Protein AF-A0A3D4FG35-F1 (afdb_monomer_lite)

Sequence (113 aa):
LYNKKESEKIILYVLKEEVLIENIEDFLKTQFQFYNLEDELKEEVLNPVRECEDFEELVSLAKKRNYDNLGHGSVLEHIYVDSKYDIRVCYECITFFKEGKMVLENNTNFLVY

Secondary structure (DSSP, 8-state):
-EEEEE-SS-EEEEE-HHHHHHHHHHHHHHHHTTS---HHHHHHHHHHHHT--SHHHHHHHHH-TT-TTEEEEEEEEEEEEGGGEEEEEEEEEEEE-GGGHHHHTT---TT--

pLDDT: mean 76.86, std 16.86, range [28.53, 92.88]

Radius of gyration: 16.91 Å; chains: 1; bounding box: 41×28×46 Å

Structure (mmCIF, N/CA/C/O backbone):
data_AF-A0A3D4FG35-F1
#
_entry.id   AF-A0A3D4FG35-F1
#
loop_
_atom_site.group_PDB
_atom_site.id
_atom_site.type_symbol
_atom_site.label_atom_id
_atom_site.label_alt_id
_atom_site.label_comp_id
_atom_site.label_asym_id
_atom_site.label_entity_id
_atom_site.label_seq_id
_atom_site.pdbx_PDB_ins_code
_atom_site.Cartn_x
_atom_site.Cartn_y
_atom_site.Cartn_z
_atom_site.occupancy
_atom_site.B_iso_or_equiv
_atom_site.auth_seq_id
_atom_site.auth_comp_id
_atom_site.auth_asym_id
_atom_site.auth_atom_id
_atom_site.pdbx_PDB_model_num
ATOM 1 N N . LEU A 1 1 ? 6.826 -6.463 11.533 1.00 80.75 1 LEU A N 1
ATOM 2 C CA . LEU A 1 1 ? 5.955 -6.134 10.386 1.00 80.75 1 LEU A CA 1
ATOM 3 C C . LEU A 1 1 ? 5.204 -4.816 10.592 1.00 80.75 1 LEU A C 1
ATOM 5 O O . LEU A 1 1 ? 5.371 -3.935 9.767 1.00 80.75 1 LEU A O 1
ATOM 9 N N . TYR A 1 2 ? 4.468 -4.629 11.696 1.00 88.06 2 TYR A N 1
ATOM 10 C CA . TYR A 1 2 ? 3.678 -3.408 11.940 1.00 88.06 2 TYR A CA 1
ATOM 11 C C . TYR A 1 2 ? 4.151 -2.602 13.159 1.00 88.06 2 TYR A C 1
ATOM 13 O O . TYR A 1 2 ? 4.622 -3.179 14.140 1.00 88.06 2 TYR A O 1
ATOM 21 N N . ASN A 1 3 ? 3.956 -1.285 13.108 1.00 90.38 3 ASN A N 1
ATOM 22 C CA . ASN A 1 3 ? 3.959 -0.373 14.245 1.00 90.38 3 ASN A CA 1
ATOM 23 C C . ASN A 1 3 ? 2.550 -0.331 14.851 1.00 90.38 3 ASN A C 1
ATOM 25 O O . ASN A 1 3 ? 1.582 -0.004 14.162 1.00 90.38 3 ASN A O 1
ATOM 29 N N . LYS A 1 4 ? 2.432 -0.656 16.143 1.00 92.88 4 LYS A N 1
ATOM 30 C CA . LYS A 1 4 ? 1.172 -0.565 16.891 1.00 92.88 4 LYS A CA 1
ATOM 31 C C . LYS A 1 4 ? 1.116 0.764 17.644 1.00 92.88 4 LYS A C 1
ATOM 33 O O . LYS A 1 4 ? 2.040 1.086 18.386 1.00 92.88 4 LYS A O 1
ATOM 38 N N . LYS A 1 5 ? 0.020 1.505 17.491 1.00 89.38 5 LYS A N 1
ATOM 39 C CA . LYS A 1 5 ? -0.326 2.670 18.318 1.00 89.38 5 LYS A CA 1
ATOM 40 C C . LYS A 1 5 ? -1.692 2.420 18.944 1.00 89.38 5 LYS A C 1
ATOM 42 O O . LYS A 1 5 ? -2.619 2.020 18.252 1.00 89.38 5 LYS A O 1
ATOM 47 N N . GLU A 1 6 ? -1.820 2.620 20.248 1.00 92.25 6 GLU A N 1
ATOM 48 C CA . GLU A 1 6 ? -3.044 2.303 20.987 1.00 92.25 6 GLU A CA 1
ATOM 49 C C . GLU A 1 6 ? -3.433 3.458 21.907 1.00 92.25 6 GLU A C 1
ATOM 51 O O . GLU A 1 6 ? -2.582 4.117 22.501 1.00 92.25 6 GLU A O 1
ATOM 56 N N . SER A 1 7 ? -4.735 3.699 21.995 1.00 90.38 7 SER A N 1
ATOM 57 C CA . SER A 1 7 ? -5.382 4.649 22.895 1.00 90.38 7 SER A CA 1
ATOM 58 C C . SER A 1 7 ? -6.653 4.012 23.460 1.00 90.38 7 SER A C 1
ATOM 60 O O . SER A 1 7 ? -7.069 2.952 23.000 1.00 90.38 7 SER A O 1
ATOM 62 N N . GLU A 1 8 ? -7.333 4.686 24.389 1.00 87.50 8 GLU A N 1
ATOM 63 C CA . GLU A 1 8 ? -8.586 4.188 24.984 1.00 87.50 8 GLU A CA 1
ATOM 64 C C . GLU A 1 8 ? -9.700 3.895 23.963 1.00 87.50 8 GLU A C 1
ATOM 66 O O . GLU A 1 8 ? -10.640 3.167 24.271 1.00 87.50 8 GLU A O 1
ATOM 71 N N . LYS A 1 9 ? -9.627 4.480 22.759 1.00 85.94 9 LYS A N 1
ATOM 72 C CA . LYS A 1 9 ? -10.687 4.401 21.738 1.00 85.94 9 LYS A CA 1
ATOM 73 C C . LYS A 1 9 ? -10.234 3.820 20.405 1.00 85.94 9 LYS A C 1
ATOM 75 O O . LYS A 1 9 ? -11.076 3.508 19.571 1.00 85.94 9 LYS A O 1
ATOM 80 N N . ILE A 1 10 ? -8.927 3.754 20.165 1.00 86.81 10 ILE A N 1
ATOM 81 C CA . ILE A 1 10 ? -8.369 3.448 18.846 1.00 86.81 10 ILE A CA 1
ATOM 82 C C . ILE A 1 10 ? -7.169 2.535 19.017 1.00 86.81 10 ILE A C 1
ATOM 84 O O . ILE A 1 10 ? -6.239 2.868 19.753 1.00 86.81 10 ILE A O 1
ATOM 88 N N . ILE A 1 11 ? -7.174 1.439 18.266 1.00 90.81 11 ILE A N 1
ATOM 89 C CA . ILE A 1 11 ? -6.003 0.605 18.029 1.00 90.81 11 ILE A CA 1
ATOM 90 C C . ILE A 1 11 ? -5.636 0.772 16.557 1.00 90.81 11 ILE A C 1
ATOM 92 O O . ILE A 1 11 ? -6.452 0.520 15.675 1.00 90.81 11 ILE A O 1
ATOM 96 N N . LEU A 1 12 ? -4.413 1.217 16.302 1.00 89.62 12 LEU A N 1
ATOM 97 C CA . LEU A 1 12 ? -3.874 1.461 14.976 1.00 89.62 12 LEU A CA 1
ATOM 98 C C . LEU A 1 12 ? -2.692 0.526 14.727 1.00 89.62 12 LEU A C 1
ATOM 100 O O . LEU A 1 12 ? -1.755 0.460 15.526 1.00 89.62 12 LEU A O 1
ATOM 104 N N . TYR A 1 13 ? -2.726 -0.146 13.583 1.00 88.94 13 TYR A N 1
ATOM 105 C CA . TYR A 1 13 ? -1.623 -0.939 13.060 1.00 88.94 13 TYR A CA 1
ATOM 106 C C . TYR A 1 13 ? -1.179 -0.326 11.735 1.00 88.94 13 TYR A C 1
ATOM 108 O O . TYR A 1 13 ? -1.965 -0.258 10.797 1.00 88.94 13 TYR A O 1
ATOM 116 N N . VAL A 1 14 ? 0.071 0.126 11.663 1.00 86.75 14 VAL A N 1
ATOM 117 C CA . VAL A 1 14 ? 0.662 0.702 10.445 1.00 86.75 14 VAL A CA 1
ATOM 118 C C . VAL A 1 14 ? 1.790 -0.204 9.994 1.00 86.75 14 VAL A C 1
ATOM 120 O O . VAL A 1 14 ? 2.595 -0.624 10.826 1.00 86.75 14 VAL A O 1
ATOM 123 N N . LEU A 1 15 ? 1.855 -0.550 8.709 1.00 86.31 15 LEU A N 1
ATOM 124 C CA . LEU A 1 15 ? 3.008 -1.285 8.191 1.00 86.31 15 LEU A CA 1
ATOM 125 C C . LEU A 1 15 ? 4.265 -0.443 8.429 1.00 86.31 15 LEU A C 1
ATOM 127 O O . LEU A 1 15 ? 4.239 0.771 8.258 1.00 86.31 15 LEU A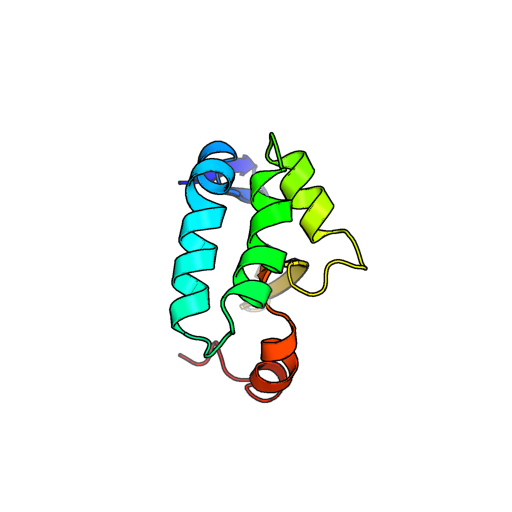 O 1
ATOM 131 N N . LYS A 1 16 ? 5.344 -1.073 8.891 1.00 89.69 16 LYS A N 1
ATOM 132 C CA . LYS A 1 16 ? 6.622 -0.378 9.057 1.00 89.69 16 LYS A CA 1
ATOM 133 C C . LYS A 1 16 ? 7.084 0.176 7.710 1.00 89.69 16 LYS A C 1
ATOM 135 O O . LYS A 1 16 ? 7.039 -0.547 6.718 1.00 89.69 16 LYS A O 1
ATOM 140 N N . GLU A 1 17 ? 7.524 1.426 7.699 1.00 89.75 17 GLU A N 1
ATOM 141 C CA . GLU A 1 17 ? 7.967 2.122 6.486 1.00 89.75 17 GLU A CA 1
ATOM 142 C C . GLU A 1 17 ? 9.108 1.357 5.811 1.00 89.75 17 GLU A C 1
ATOM 144 O O . GLU A 1 17 ? 9.036 1.090 4.612 1.00 89.75 17 GLU A O 1
ATOM 149 N N . GLU A 1 18 ? 10.078 0.881 6.605 1.00 88.38 18 GLU A N 1
ATOM 150 C CA . GLU A 1 18 ? 11.198 0.079 6.108 1.00 88.38 18 GLU A CA 1
ATOM 151 C C . GLU A 1 18 ? 10.730 -1.209 5.418 1.00 88.38 18 GLU A C 1
ATOM 153 O O . GLU A 1 18 ? 11.245 -1.586 4.372 1.00 88.38 18 GLU A O 1
ATOM 158 N N . VAL A 1 19 ? 9.677 -1.846 5.941 1.00 87.44 19 VAL A N 1
ATOM 159 C CA . VAL A 1 19 ? 9.135 -3.073 5.350 1.00 87.44 19 VAL A CA 1
ATOM 160 C C . VAL A 1 19 ? 8.525 -2.777 3.989 1.00 87.44 19 VAL A C 1
ATOM 162 O O . VAL A 1 19 ? 8.709 -3.567 3.067 1.00 87.44 19 VAL A O 1
ATOM 165 N N . LEU A 1 20 ? 7.777 -1.680 3.856 1.00 84.88 20 LEU A N 1
ATOM 166 C CA . LEU A 1 20 ? 7.154 -1.354 2.581 1.00 84.88 20 LEU A CA 1
ATOM 167 C C . LEU A 1 20 ? 8.224 -1.060 1.528 1.00 84.88 20 LEU A C 1
ATOM 169 O O . LEU A 1 20 ? 8.201 -1.680 0.472 1.00 84.88 20 LEU A O 1
ATOM 173 N N . ILE A 1 21 ? 9.183 -0.187 1.833 1.00 87.69 21 ILE A N 1
ATOM 174 C CA . ILE A 1 21 ? 10.215 0.227 0.874 1.00 87.69 21 ILE A CA 1
ATOM 175 C C . ILE A 1 21 ? 11.114 -0.937 0.461 1.00 87.69 21 ILE A C 1
ATOM 177 O O . ILE A 1 21 ? 11.351 -1.129 -0.727 1.00 87.69 21 ILE A O 1
ATOM 181 N N . GLU A 1 22 ? 11.543 -1.771 1.408 1.00 88.94 22 GLU A N 1
ATOM 182 C CA . GLU A 1 22 ? 12.425 -2.902 1.104 1.00 88.94 22 GLU A CA 1
ATOM 183 C C . GLU A 1 22 ? 11.739 -4.007 0.288 1.00 88.94 22 GLU A C 1
ATOM 185 O O . GLU A 1 22 ? 12.417 -4.754 -0.410 1.00 88.94 22 GLU A O 1
ATOM 190 N N . ASN A 1 23 ? 10.409 -4.150 0.381 1.0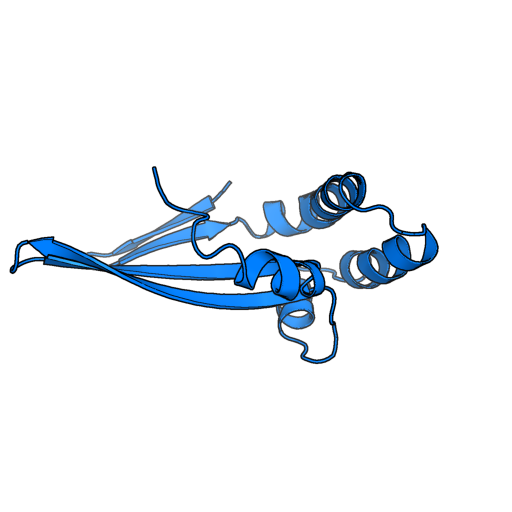0 89.00 23 ASN A N 1
ATOM 191 C CA . ASN A 1 23 ? 9.710 -5.328 -0.150 1.00 89.00 23 ASN A CA 1
ATOM 192 C C . ASN A 1 23 ? 8.720 -5.019 -1.282 1.00 89.00 23 ASN A C 1
ATOM 194 O O . ASN A 1 23 ? 8.196 -5.956 -1.888 1.00 89.00 23 ASN A O 1
ATOM 198 N N . ILE A 1 24 ? 8.420 -3.750 -1.579 1.00 87.38 24 ILE A N 1
ATOM 199 C CA . ILE A 1 24 ? 7.356 -3.406 -2.533 1.00 87.38 24 ILE A CA 1
ATOM 200 C C . ILE A 1 24 ? 7.668 -3.848 -3.966 1.00 87.38 24 ILE A C 1
ATOM 202 O O . ILE A 1 24 ? 6.780 -4.349 -4.657 1.00 87.38 24 ILE A O 1
ATOM 206 N N . GLU A 1 25 ? 8.921 -3.732 -4.407 1.00 89.62 25 GLU A N 1
ATOM 207 C CA . GLU A 1 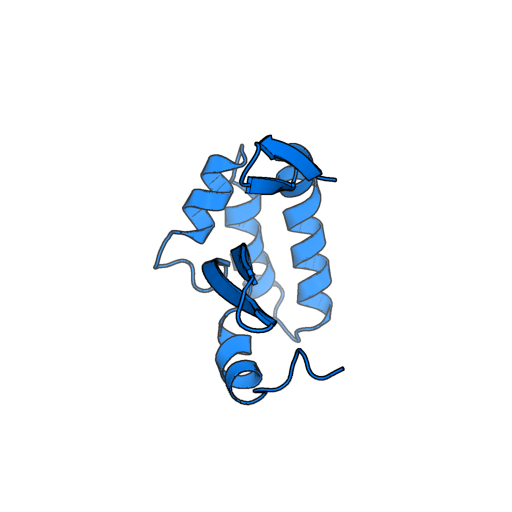25 ? 9.331 -4.177 -5.741 1.00 89.62 25 GLU A CA 1
ATOM 208 C C . GLU A 1 25 ? 9.186 -5.698 -5.886 1.00 89.62 25 GLU A C 1
ATOM 210 O O . GLU A 1 25 ? 8.596 -6.182 -6.854 1.00 89.62 25 GLU A O 1
ATOM 215 N N . ASP A 1 26 ? 9.684 -6.461 -4.913 1.00 90.62 26 ASP A N 1
ATOM 216 C CA . ASP A 1 26 ? 9.608 -7.924 -4.932 1.00 90.62 26 ASP A CA 1
ATOM 217 C C . ASP A 1 26 ? 8.166 -8.420 -4.816 1.00 90.62 26 ASP A C 1
ATOM 219 O O . ASP A 1 26 ? 7.771 -9.384 -5.485 1.00 90.62 26 ASP A O 1
ATOM 223 N N . PHE A 1 27 ? 7.348 -7.721 -4.027 1.00 88.44 27 PHE A N 1
ATOM 224 C CA . PHE A 1 27 ? 5.914 -7.952 -3.983 1.00 88.44 27 PHE A CA 1
ATOM 225 C C . PHE A 1 27 ? 5.289 -7.768 -5.371 1.00 88.44 27 PHE A C 1
ATOM 227 O O . PHE A 1 27 ? 4.600 -8.673 -5.841 1.00 88.44 27 PHE A O 1
ATOM 234 N N . LEU A 1 28 ? 5.566 -6.655 -6.057 1.00 85.94 28 LEU A N 1
ATOM 235 C CA . LEU A 1 28 ? 5.041 -6.374 -7.395 1.00 85.94 28 LEU A CA 1
ATOM 236 C C . LEU A 1 28 ? 5.486 -7.404 -8.430 1.00 85.94 28 LEU A C 1
ATOM 238 O O . LEU A 1 28 ? 4.647 -7.945 -9.148 1.00 85.94 28 LEU A O 1
ATOM 242 N N . LYS A 1 29 ? 6.776 -7.748 -8.458 1.00 87.38 29 LYS A N 1
ATOM 243 C CA . LYS A 1 29 ? 7.305 -8.808 -9.329 1.00 87.38 29 LYS A CA 1
ATOM 244 C C . LYS A 1 29 ? 6.590 -10.134 -9.098 1.00 87.38 29 LYS A C 1
ATOM 246 O O . LYS A 1 29 ? 6.254 -10.820 -10.060 1.00 87.38 29 LYS A O 1
ATOM 251 N N . THR A 1 30 ? 6.330 -10.478 -7.836 1.00 87.38 30 THR A N 1
ATOM 252 C CA . THR A 1 30 ? 5.567 -11.680 -7.476 1.00 87.38 30 THR A CA 1
ATOM 253 C C . THR A 1 30 ? 4.128 -11.579 -7.975 1.00 87.38 30 THR A C 1
ATOM 255 O O . THR A 1 30 ? 3.618 -12.539 -8.544 1.00 87.38 30 THR A O 1
ATOM 258 N N . GLN A 1 31 ? 3.480 -10.417 -7.835 1.00 81.62 31 GLN A N 1
ATOM 259 C CA . GLN A 1 31 ? 2.136 -10.207 -8.376 1.00 81.62 31 GLN A CA 1
ATOM 260 C C . GLN A 1 31 ? 2.107 -10.361 -9.901 1.00 81.62 31 GLN A C 1
ATOM 262 O O . GLN A 1 31 ? 1.200 -11.001 -10.424 1.00 81.62 31 GLN A O 1
ATOM 267 N N . PHE A 1 32 ? 3.113 -9.860 -10.623 1.00 82.06 32 PHE A N 1
ATOM 268 C CA . PHE A 1 32 ? 3.177 -9.949 -12.088 1.00 82.06 32 PHE A CA 1
ATOM 269 C C . PHE A 1 32 ? 3.257 -11.376 -12.612 1.00 82.06 32 PHE A C 1
ATOM 271 O O . PHE A 1 32 ? 2.853 -11.610 -13.742 1.00 82.06 32 PHE A O 1
ATOM 278 N N . GLN A 1 33 ? 3.702 -12.343 -11.806 1.00 81.44 33 GLN A N 1
ATOM 279 C CA . GLN A 1 33 ? 3.684 -13.757 -12.198 1.00 81.44 33 GLN A CA 1
ATOM 280 C C . GLN A 1 33 ? 2.261 -14.290 -12.417 1.00 81.44 33 GLN A C 1
ATOM 282 O O . GLN A 1 33 ? 2.078 -15.254 -13.157 1.00 81.44 33 GLN A O 1
ATOM 287 N N . PHE A 1 34 ? 1.252 -13.666 -11.803 1.00 80.00 34 PHE A N 1
ATOM 288 C CA . PHE A 1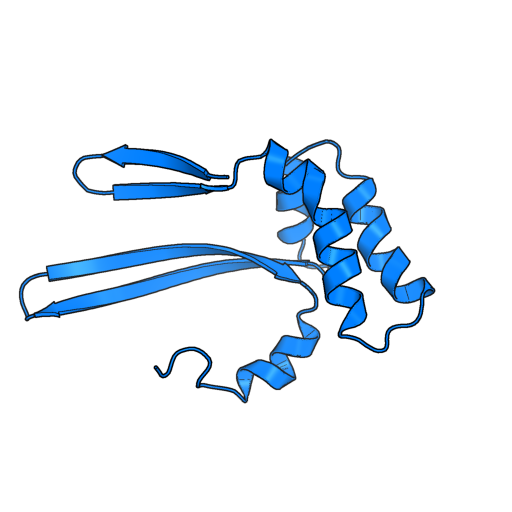 34 ? -0.153 -14.036 -11.979 1.00 80.00 34 PHE A CA 1
ATOM 289 C C . PHE A 1 34 ? -0.806 -13.379 -13.202 1.00 80.00 34 PHE A C 1
ATOM 291 O O . PHE A 1 34 ? -1.933 -13.731 -13.548 1.00 80.00 34 PHE A O 1
ATOM 298 N N . TYR A 1 35 ? -0.112 -12.457 -13.873 1.00 74.25 35 TYR A N 1
ATOM 299 C CA . TYR A 1 35 ? -0.615 -11.746 -15.042 1.00 74.25 35 TYR A CA 1
ATOM 300 C C . TYR A 1 35 ? 0.244 -12.070 -16.268 1.00 74.25 35 TYR A C 1
ATOM 302 O O . TYR A 1 35 ? 1.471 -12.086 -16.209 1.00 74.25 35 TYR A O 1
ATOM 310 N N . ASN A 1 36 ? -0.388 -12.295 -17.419 1.00 75.12 36 ASN A N 1
ATOM 311 C CA . ASN A 1 36 ? 0.333 -12.496 -18.677 1.00 75.12 36 ASN A CA 1
ATOM 312 C C . ASN A 1 36 ? 0.732 -11.141 -19.294 1.00 75.12 36 ASN A C 1
ATOM 314 O O . ASN A 1 36 ? 0.197 -10.749 -20.328 1.00 75.12 36 ASN A O 1
ATOM 318 N N . LEU A 1 37 ? 1.599 -10.400 -18.600 1.00 75.12 37 LEU A N 1
ATOM 319 C CA . LEU A 1 37 ? 2.077 -9.077 -19.010 1.00 75.12 37 LEU A CA 1
ATOM 320 C C . LEU A 1 37 ? 3.391 -9.183 -19.786 1.00 75.12 37 LEU A C 1
ATOM 322 O O . LEU A 1 37 ? 4.270 -9.977 -19.432 1.00 75.12 37 LEU A O 1
ATOM 326 N N . GLU A 1 38 ? 3.537 -8.332 -20.798 1.00 82.62 38 GLU A N 1
ATOM 327 C CA . GLU A 1 38 ? 4.808 -8.105 -21.487 1.00 82.62 38 GLU A CA 1
ATOM 328 C C . GLU A 1 38 ? 5.830 -7.466 -20.537 1.00 82.62 38 GLU A C 1
ATOM 330 O O . GLU A 1 38 ? 5.466 -6.740 -19.609 1.00 82.62 38 GLU A O 1
ATOM 335 N N . ASP A 1 39 ? 7.117 -7.745 -20.746 1.00 83.75 39 ASP A N 1
ATOM 336 C CA . ASP A 1 39 ? 8.174 -7.264 -19.847 1.00 83.75 39 ASP A CA 1
ATOM 337 C C . ASP A 1 39 ? 8.293 -5.734 -19.853 1.00 83.75 39 ASP A C 1
ATOM 339 O O . ASP A 1 39 ? 8.539 -5.145 -18.804 1.00 83.75 39 ASP A O 1
ATOM 343 N N . GLU A 1 40 ? 8.020 -5.081 -20.986 1.00 80.00 40 GLU A N 1
ATOM 344 C CA . GLU A 1 40 ? 7.980 -3.615 -21.088 1.00 80.00 40 GLU A CA 1
ATOM 345 C C . GLU A 1 40 ? 6.939 -3.014 -20.129 1.00 80.00 40 GLU A C 1
ATOM 347 O O . GLU A 1 40 ? 7.261 -2.118 -19.353 1.00 80.00 40 GLU A O 1
ATOM 352 N N . LEU A 1 41 ? 5.730 -3.585 -20.083 1.00 78.19 41 LEU A N 1
ATOM 353 C CA . LEU A 1 41 ? 4.660 -3.143 -19.181 1.00 78.19 41 LEU A CA 1
ATOM 354 C C . LEU A 1 41 ? 5.001 -3.388 -17.706 1.00 78.19 41 LEU A C 1
ATOM 356 O O . LEU A 1 41 ? 4.623 -2.599 -16.842 1.00 78.19 41 LEU A O 1
ATOM 360 N N . LYS A 1 42 ? 5.720 -4.473 -17.387 1.00 82.00 42 LYS A N 1
ATOM 361 C CA . LYS A 1 42 ? 6.195 -4.718 -16.014 1.00 82.00 42 LYS A CA 1
ATOM 362 C C . LYS A 1 42 ? 7.184 -3.636 -15.593 1.00 82.00 42 LYS A C 1
ATOM 364 O O . LYS A 1 42 ? 7.069 -3.097 -14.495 1.00 82.00 42 LYS A O 1
ATOM 369 N N . GLU A 1 43 ? 8.131 -3.304 -16.464 1.00 85.06 43 GLU A N 1
ATOM 370 C CA . GLU A 1 43 ? 9.151 -2.291 -16.195 1.00 85.06 43 GLU A CA 1
ATOM 371 C C . GLU A 1 43 ? 8.554 -0.879 -16.095 1.00 85.06 43 GLU A C 1
ATOM 373 O O . GLU A 1 43 ? 8.949 -0.123 -15.208 1.00 85.06 43 GLU A O 1
ATOM 378 N N . GLU A 1 44 ? 7.538 -0.544 -16.897 1.00 82.12 44 GLU A N 1
ATOM 379 C CA . GLU A 1 44 ? 6.778 0.709 -16.755 1.00 82.12 44 GLU A CA 1
ATOM 380 C C . GLU A 1 44 ? 6.170 0.881 -15.355 1.00 82.12 44 GLU A C 1
ATOM 382 O O . GLU A 1 44 ? 6.104 2.002 -14.849 1.00 82.12 44 GLU A O 1
ATOM 387 N N . VAL A 1 45 ? 5.765 -0.217 -14.703 1.00 80.31 45 VAL A N 1
ATOM 388 C CA . VAL A 1 45 ? 5.225 -0.179 -13.336 1.00 80.31 45 VAL A CA 1
ATOM 389 C C . VAL A 1 45 ? 6.318 -0.155 -12.267 1.00 80.31 45 VAL A C 1
ATOM 391 O O . VAL A 1 45 ? 6.134 0.469 -11.220 1.00 80.31 45 VAL A O 1
ATOM 394 N N . LEU A 1 46 ? 7.440 -0.845 -12.489 1.00 86.94 46 LEU A N 1
ATOM 395 C CA . LEU A 1 46 ? 8.515 -0.945 -11.498 1.00 86.94 46 LEU A CA 1
ATOM 396 C C . LEU A 1 46 ? 9.405 0.293 -11.461 1.00 86.94 46 LEU A C 1
ATOM 398 O O . LEU A 1 46 ? 9.830 0.678 -10.375 1.00 86.94 46 LEU A O 1
ATOM 402 N N . ASN A 1 47 ? 9.687 0.924 -12.603 1.00 88.81 47 ASN A N 1
ATOM 403 C CA . ASN A 1 47 ? 10.627 2.047 -12.666 1.00 88.81 47 ASN A CA 1
ATOM 404 C C . ASN A 1 47 ? 10.251 3.193 -11.709 1.00 88.81 47 ASN A C 1
ATOM 406 O O . ASN A 1 47 ? 11.093 3.574 -10.902 1.00 88.81 47 ASN A O 1
ATOM 410 N N . PRO A 1 48 ? 8.994 3.667 -11.661 1.00 86.06 48 PRO A N 1
ATOM 411 C CA . PRO A 1 48 ? 8.610 4.755 -10.758 1.00 86.06 48 PRO A CA 1
ATOM 412 C C . PRO A 1 48 ? 8.647 4.356 -9.280 1.00 86.06 48 PRO A C 1
ATOM 414 O O . PRO A 1 48 ? 8.857 5.199 -8.415 1.00 86.06 48 PRO A O 1
ATOM 417 N N . VAL A 1 49 ? 8.459 3.067 -8.979 1.00 87.88 49 VAL A N 1
ATOM 418 C CA . VAL A 1 49 ? 8.583 2.526 -7.618 1.00 87.88 49 VAL A CA 1
ATOM 419 C C . VAL A 1 49 ? 10.050 2.468 -7.189 1.00 87.88 49 VAL A C 1
ATOM 421 O O . VAL A 1 49 ? 10.354 2.804 -6.051 1.00 87.88 49 VAL A O 1
ATOM 424 N N . ARG A 1 50 ? 10.959 2.092 -8.097 1.00 89.75 50 ARG A N 1
ATOM 425 C CA . ARG A 1 50 ? 12.415 2.084 -7.860 1.00 89.75 50 ARG A CA 1
ATOM 426 C C . ARG A 1 50 ? 13.003 3.483 -7.690 1.00 89.75 50 ARG A C 1
ATOM 428 O O . ARG A 1 50 ? 14.040 3.627 -7.056 1.00 89.75 50 ARG A O 1
ATOM 435 N N . GLU A 1 51 ? 12.370 4.484 -8.292 1.00 90.25 51 GLU A N 1
ATOM 436 C CA . GLU A 1 51 ? 12.766 5.891 -8.183 1.00 90.25 51 GLU A CA 1
ATOM 437 C C . GLU A 1 51 ? 12.333 6.543 -6.862 1.00 90.25 51 GLU A C 1
ATOM 439 O O . GLU A 1 51 ? 12.808 7.632 -6.563 1.00 90.25 51 GLU A O 1
ATOM 444 N N . CYS A 1 52 ? 11.457 5.906 -6.075 1.00 90.12 52 CYS A N 1
ATOM 445 C CA . CYS A 1 52 ? 11.058 6.421 -4.765 1.00 90.12 52 CYS A CA 1
ATOM 446 C C . CYS A 1 52 ? 12.175 6.188 -3.737 1.00 90.12 52 CYS A C 1
ATOM 448 O O . CYS A 1 52 ? 12.555 5.047 -3.470 1.00 90.12 52 CYS A O 1
ATOM 450 N N . GLU A 1 53 ? 12.665 7.262 -3.123 1.00 86.81 53 GLU A N 1
ATOM 451 C CA . GLU A 1 53 ? 13.716 7.215 -2.101 1.00 86.81 53 GLU A CA 1
ATOM 452 C C . GLU A 1 53 ? 13.158 6.859 -0.717 1.00 86.81 53 GLU A C 1
ATOM 454 O O . GLU A 1 53 ? 13.874 6.319 0.132 1.00 86.81 53 GLU A O 1
ATOM 459 N N . ASP A 1 54 ? 11.872 7.141 -0.485 1.00 88.88 54 ASP A N 1
ATOM 460 C CA . ASP A 1 54 ? 11.224 6.925 0.802 1.00 88.88 54 ASP A CA 1
ATOM 461 C C . ASP A 1 54 ? 9.729 6.560 0.716 1.00 88.88 54 ASP A C 1
ATOM 463 O O . ASP A 1 54 ? 9.096 6.481 -0.343 1.00 88.88 54 ASP A O 1
ATOM 467 N N . PHE A 1 55 ? 9.165 6.286 1.895 1.00 86.44 55 PHE A N 1
ATOM 468 C CA . PHE A 1 55 ? 7.766 5.915 2.079 1.00 86.44 55 PHE A CA 1
ATOM 469 C C . PHE A 1 55 ? 6.783 7.000 1.619 1.00 86.44 55 PHE A C 1
ATOM 471 O O . PHE A 1 55 ? 5.742 6.678 1.040 1.00 86.44 55 PHE A O 1
ATOM 478 N N . GLU A 1 56 ? 7.083 8.272 1.874 1.00 88.06 56 GLU A N 1
ATOM 479 C CA . GLU A 1 56 ? 6.190 9.385 1.545 1.00 88.06 56 GLU A CA 1
ATOM 480 C C . GLU A 1 56 ? 6.107 9.590 0.031 1.00 88.06 56 GLU A C 1
ATOM 482 O O . GLU A 1 56 ? 5.021 9.846 -0.505 1.00 88.06 56 GLU A O 1
ATOM 487 N N . GLU A 1 57 ? 7.217 9.405 -0.681 1.00 89.88 57 GLU A N 1
ATOM 488 C CA . GLU A 1 57 ? 7.251 9.413 -2.142 1.00 89.88 57 GLU A CA 1
ATOM 489 C C . GLU A 1 57 ? 6.411 8.279 -2.731 1.00 89.88 57 GLU A C 1
ATOM 491 O O . GLU A 1 57 ? 5.575 8.526 -3.606 1.00 89.88 57 GLU A O 1
ATOM 496 N N . LEU A 1 58 ? 6.523 7.063 -2.188 1.00 87.69 58 LEU A N 1
ATOM 497 C CA . LEU A 1 58 ? 5.729 5.914 -2.628 1.00 87.69 58 LEU A CA 1
ATOM 498 C C . LEU A 1 58 ? 4.222 6.121 -2.392 1.00 87.69 58 LEU A C 1
ATOM 500 O O . LEU A 1 58 ? 3.390 5.836 -3.260 1.00 87.69 58 LEU A O 1
ATOM 504 N N . VAL A 1 59 ? 3.840 6.650 -1.226 1.00 85.19 59 VAL A N 1
ATOM 505 C CA . VAL A 1 59 ? 2.442 6.998 -0.926 1.00 85.19 59 VAL A CA 1
ATOM 506 C C . VAL A 1 59 ? 1.949 8.112 -1.852 1.00 85.19 59 VAL A C 1
ATOM 508 O O . VAL A 1 59 ? 0.805 8.074 -2.318 1.00 85.19 59 VAL A O 1
ATOM 511 N N . SER A 1 60 ? 2.795 9.098 -2.145 1.00 87.50 60 SER A N 1
ATOM 512 C CA . SER A 1 60 ? 2.481 10.194 -3.063 1.00 87.50 60 SER A CA 1
ATOM 513 C C . SER A 1 60 ? 2.289 9.697 -4.494 1.00 87.50 60 SER A C 1
ATOM 515 O O . SER A 1 60 ? 1.333 10.112 -5.157 1.00 87.50 60 SER A O 1
ATOM 517 N N . LEU A 1 61 ? 3.123 8.755 -4.944 1.00 86.12 61 LEU A N 1
ATOM 518 C CA . LEU A 1 61 ? 2.972 8.054 -6.215 1.00 86.12 61 LEU A CA 1
ATOM 519 C C . LEU A 1 61 ? 1.616 7.337 -6.276 1.00 86.12 61 LEU A C 1
ATOM 521 O O . LEU A 1 61 ? 0.862 7.552 -7.221 1.00 86.12 61 LEU A O 1
ATOM 525 N N . ALA A 1 62 ? 1.245 6.588 -5.233 1.00 82.75 62 ALA A N 1
ATOM 526 C CA . ALA A 1 62 ? -0.041 5.886 -5.159 1.00 82.75 62 ALA A CA 1
ATOM 527 C C . ALA A 1 62 ? -1.269 6.817 -5.104 1.00 82.75 62 ALA A C 1
ATOM 529 O O . ALA A 1 62 ? -2.375 6.439 -5.497 1.00 82.75 62 ALA A O 1
ATOM 530 N N . LYS A 1 63 ? -1.111 8.044 -4.597 1.00 81.12 63 LYS A N 1
ATOM 531 C CA . LYS A 1 63 ? -2.171 9.067 -4.574 1.00 81.12 63 LYS A CA 1
ATOM 532 C C . LYS A 1 63 ? -2.276 9.838 -5.894 1.00 81.12 63 LYS A C 1
ATOM 534 O O . LYS A 1 63 ? -3.268 10.544 -6.112 1.00 81.12 63 LYS A O 1
ATOM 539 N N . LYS A 1 64 ? -1.281 9.731 -6.780 1.00 78.44 64 LYS A N 1
ATOM 540 C CA . LYS A 1 64 ? -1.242 10.450 -8.053 1.00 78.44 64 LYS A CA 1
ATOM 541 C C . LYS A 1 64 ? -2.283 9.865 -9.006 1.00 78.44 64 LYS A C 1
ATOM 543 O O . LYS A 1 64 ? -2.158 8.750 -9.490 1.00 78.44 64 LYS A O 1
ATOM 548 N N . ARG A 1 65 ? -3.299 10.667 -9.339 1.00 57.94 65 ARG A N 1
ATOM 549 C CA . ARG A 1 65 ? -4.443 10.266 -10.185 1.00 57.94 65 ARG A CA 1
ATOM 550 C C . ARG A 1 65 ? -4.092 9.766 -11.596 1.00 57.94 65 ARG A C 1
ATOM 552 O O . ARG A 1 65 ? -4.973 9.218 -12.237 1.00 57.94 65 ARG A O 1
ATOM 559 N N . ASN A 1 66 ? -2.858 9.973 -12.061 1.00 54.31 66 ASN A N 1
ATOM 560 C CA . ASN A 1 66 ? -2.395 9.598 -13.402 1.00 54.31 66 ASN A CA 1
ATOM 561 C C . ASN A 1 66 ? -1.506 8.346 -13.403 1.00 54.31 66 ASN A C 1
ATOM 563 O O . ASN A 1 66 ? -0.851 8.077 -14.405 1.00 54.31 66 ASN A O 1
ATOM 567 N N . TYR A 1 67 ? -1.387 7.647 -12.275 1.00 61.06 67 TYR A N 1
ATOM 568 C CA . TYR A 1 67 ? -0.633 6.407 -12.213 1.00 61.06 67 TYR A CA 1
ATOM 569 C C . TYR A 1 67 ? -1.606 5.233 -12.121 1.00 61.06 67 TYR A C 1
ATOM 571 O O . TYR A 1 67 ? -1.978 4.802 -11.037 1.00 61.06 67 TYR A O 1
ATOM 579 N N . ASP A 1 68 ? -2.060 4.731 -13.267 1.00 63.59 68 ASP A N 1
ATOM 580 C CA . ASP A 1 68 ? -3.164 3.757 -13.335 1.00 63.59 68 ASP A CA 1
ATOM 581 C C . ASP A 1 68 ? -2.848 2.414 -12.641 1.00 63.59 68 ASP A C 1
ATOM 583 O O . ASP A 1 68 ? -3.748 1.665 -12.243 1.00 63.59 68 ASP A O 1
ATOM 587 N N . ASN A 1 69 ? -1.559 2.141 -12.418 1.00 68.19 69 ASN A N 1
ATOM 588 C CA . ASN A 1 69 ? -1.054 0.877 -11.891 1.00 68.19 69 ASN A CA 1
ATOM 589 C C . ASN A 1 69 ? -0.871 0.845 -10.363 1.00 68.19 69 ASN A C 1
ATOM 591 O O . ASN A 1 69 ? -0.718 -0.245 -9.815 1.00 68.19 69 ASN A O 1
ATOM 595 N N . LEU A 1 70 ? -0.925 1.996 -9.679 1.00 73.50 70 LEU A N 1
ATOM 596 C CA . LEU A 1 70 ? -0.909 2.144 -8.216 1.00 73.50 70 LEU A CA 1
ATOM 597 C C . LEU A 1 70 ? -2.044 3.082 -7.792 1.00 73.50 70 LEU A C 1
ATOM 599 O O . LEU A 1 70 ? -2.149 4.203 -8.270 1.00 73.50 70 LEU A O 1
ATOM 603 N N . GLY A 1 71 ? -2.854 2.668 -6.826 1.00 74.12 71 GLY A N 1
ATOM 604 C CA . GLY A 1 71 ? -3.920 3.494 -6.274 1.00 74.12 71 GLY A CA 1
ATOM 605 C C . GLY A 1 71 ? -3.912 3.500 -4.757 1.00 74.12 71 GLY A C 1
ATOM 606 O O . GLY A 1 71 ? -3.737 2.466 -4.127 1.00 74.12 71 GLY A O 1
ATOM 607 N N . HIS A 1 72 ? -4.186 4.646 -4.156 1.00 81.81 72 HIS A N 1
ATOM 608 C CA . HIS A 1 72 ? -4.457 4.757 -2.729 1.00 81.81 72 HIS A CA 1
ATOM 609 C C . HIS A 1 72 ? -5.967 4.667 -2.459 1.00 81.81 72 HIS A C 1
ATOM 611 O O . HIS A 1 72 ? -6.756 5.415 -3.043 1.00 81.81 72 HIS A O 1
ATOM 617 N N . GLY A 1 73 ? -6.377 3.778 -1.554 1.00 76.88 73 GLY A N 1
ATOM 618 C CA . GLY A 1 73 ? -7.768 3.586 -1.145 1.00 76.88 73 GLY A CA 1
ATOM 619 C C . GLY A 1 73 ? -7.939 3.649 0.369 1.00 76.88 73 GLY A C 1
ATOM 620 O O . GLY A 1 73 ? -7.051 3.246 1.113 1.00 76.88 73 GLY A O 1
ATOM 621 N N . SER A 1 74 ? -9.095 4.137 0.814 1.00 80.56 74 SER A N 1
ATOM 622 C CA . SER A 1 74 ? -9.524 4.075 2.211 1.00 80.56 74 SER A CA 1
ATOM 623 C C . SER A 1 74 ? -10.920 3.463 2.270 1.00 80.56 74 SER A C 1
ATOM 625 O O . SER A 1 74 ? -11.786 3.817 1.465 1.00 80.56 74 SER A O 1
ATOM 627 N N . VAL A 1 75 ? -11.120 2.524 3.189 1.00 80.88 75 VAL A N 1
ATOM 628 C CA . VAL A 1 75 ? -12.395 1.852 3.439 1.00 80.88 75 VAL A CA 1
ATOM 629 C C . VAL A 1 75 ? -12.711 1.976 4.921 1.00 80.88 75 VAL A C 1
ATOM 631 O O . VAL A 1 75 ? -11.864 1.685 5.761 1.00 80.88 75 VAL A O 1
ATOM 634 N N . LEU A 1 76 ? -13.933 2.401 5.236 1.00 83.31 76 LEU A N 1
ATOM 635 C CA . LEU A 1 76 ? -14.457 2.435 6.596 1.00 83.31 76 LEU A CA 1
ATOM 636 C C . LEU A 1 76 ? -15.602 1.433 6.704 1.00 83.31 76 LEU A C 1
ATOM 638 O O . LEU A 1 76 ? -16.657 1.623 6.101 1.00 83.31 76 LEU A O 1
ATOM 642 N N . GLU A 1 77 ? -15.392 0.388 7.490 1.00 83.88 77 GLU A N 1
ATOM 643 C CA . GLU A 1 77 ? -16.385 -0.636 7.778 1.00 83.88 77 GLU A CA 1
ATOM 644 C C . GLU A 1 77 ? -16.943 -0.476 9.188 1.00 83.88 77 GLU A C 1
ATOM 646 O O . GLU A 1 77 ? -16.255 -0.045 10.116 1.00 83.88 77 GLU A O 1
ATOM 651 N N . HIS A 1 78 ? -18.211 -0.842 9.339 1.00 85.06 78 HIS A N 1
ATOM 652 C CA . HIS A 1 78 ? -18.921 -0.826 10.607 1.00 85.06 78 HIS A CA 1
ATOM 653 C C . HIS A 1 78 ? -19.320 -2.252 10.973 1.00 85.06 78 HIS A C 1
ATOM 655 O O . HIS A 1 78 ? -20.101 -2.893 10.271 1.00 85.06 78 HIS A O 1
ATOM 661 N N . ILE A 1 79 ? -18.792 -2.732 12.091 1.00 85.62 79 ILE A N 1
ATOM 662 C CA . ILE A 1 79 ? -19.106 -4.027 12.677 1.00 85.62 79 ILE A CA 1
ATOM 663 C C . ILE A 1 79 ? -19.969 -3.767 13.907 1.00 85.62 79 ILE A C 1
ATOM 665 O O . ILE A 1 79 ? -19.493 -3.325 14.954 1.00 85.62 79 ILE A O 1
ATOM 669 N N . TYR A 1 80 ? -21.260 -4.052 13.775 1.00 83.12 80 TYR A N 1
ATOM 670 C CA . TYR A 1 80 ? -22.206 -3.956 14.878 1.00 83.12 80 TYR A CA 1
ATOM 671 C C . TYR A 1 80 ? -22.176 -5.248 15.694 1.00 83.12 80 TYR A C 1
ATOM 673 O O . TYR A 1 80 ? -22.587 -6.306 15.218 1.00 83.12 80 TYR A O 1
ATOM 681 N N . VAL A 1 81 ? -21.693 -5.163 16.932 1.00 81.31 81 VAL A N 1
ATOM 682 C CA . VAL A 1 81 ? -21.749 -6.262 17.899 1.00 81.31 81 VAL A CA 1
ATOM 683 C C . VAL A 1 81 ? -22.927 -5.979 18.830 1.00 81.31 81 VAL A C 1
ATOM 685 O O . VAL A 1 81 ? -22.806 -5.240 19.806 1.00 81.31 81 VAL A O 1
ATOM 688 N N . ASP A 1 82 ? -24.085 -6.554 18.494 1.00 83.25 82 ASP A N 1
ATOM 689 C CA . ASP A 1 82 ? -25.379 -6.291 19.150 1.00 83.25 82 ASP A CA 1
ATOM 690 C C . ASP A 1 82 ? -25.830 -4.812 19.037 1.00 83.25 82 ASP A C 1
ATOM 692 O O . ASP A 1 82 ? -25.159 -3.964 18.449 1.00 83.25 82 ASP A O 1
ATOM 696 N N . SER A 1 83 ? -26.982 -4.455 19.608 1.00 77.31 83 SER A N 1
ATOM 697 C CA . SER A 1 83 ? -27.526 -3.090 19.579 1.00 77.31 83 SER A CA 1
ATOM 698 C C . SER A 1 83 ? -26.722 -2.073 20.407 1.00 77.31 83 SER A C 1
ATOM 700 O O . SER A 1 83 ? -27.154 -0.929 20.555 1.00 77.31 83 SER A O 1
ATOM 702 N N . LYS A 1 84 ? -25.612 -2.488 21.032 1.00 75.31 84 LYS A N 1
ATOM 703 C CA . LYS A 1 84 ? -24.855 -1.691 22.011 1.00 75.31 84 LYS A CA 1
ATOM 704 C C . LYS A 1 84 ? -23.443 -1.315 21.577 1.00 75.31 84 LYS A C 1
ATOM 706 O O . LYS A 1 84 ? -22.929 -0.334 22.112 1.00 75.31 84 LYS A O 1
ATOM 711 N N . TYR A 1 85 ? -22.820 -2.046 20.655 1.00 78.62 85 TYR A N 1
ATOM 712 C CA . TYR A 1 85 ? -21.425 -1.810 20.286 1.00 78.62 85 TYR A CA 1
ATOM 713 C C . TYR A 1 85 ? -21.288 -1.615 18.767 1.00 78.62 85 TYR A C 1
ATOM 715 O O . TYR A 1 85 ? -21.608 -2.504 17.986 1.00 78.62 85 TYR A O 1
ATOM 723 N N . ASP A 1 86 ? -20.805 -0.439 18.359 1.00 83.75 86 ASP A N 1
ATOM 724 C CA . ASP A 1 86 ? -20.434 -0.084 16.978 1.00 83.75 86 ASP A CA 1
ATOM 725 C C . ASP A 1 86 ? -18.904 -0.057 16.900 1.00 83.75 86 ASP A C 1
ATOM 727 O O . ASP A 1 86 ? -18.266 0.848 17.447 1.00 83.75 86 ASP A O 1
ATOM 731 N N . ILE A 1 87 ? -18.311 -1.075 16.281 1.00 84.56 87 ILE A N 1
ATOM 732 C CA . ILE A 1 87 ? -16.872 -1.144 16.031 1.00 84.56 87 ILE A CA 1
ATOM 733 C C . ILE A 1 87 ? -16.625 -0.621 14.624 1.00 84.56 87 ILE A C 1
ATOM 735 O O . ILE A 1 87 ? -17.155 -1.152 13.654 1.00 84.56 87 ILE A O 1
ATOM 739 N N . ARG A 1 88 ? -15.779 0.399 14.502 1.00 87.50 88 ARG A N 1
ATOM 740 C CA . ARG A 1 88 ? -15.406 0.967 13.206 1.00 87.50 88 ARG A CA 1
ATOM 741 C C . ARG A 1 88 ? -14.012 0.524 12.838 1.00 87.50 88 ARG A C 1
ATOM 743 O O . ARG A 1 88 ? -13.077 0.776 13.599 1.00 87.50 88 ARG A O 1
ATOM 750 N N . VAL A 1 89 ? -13.873 -0.092 11.674 1.00 84.81 89 VAL A N 1
ATOM 751 C CA . VAL A 1 89 ? -12.576 -0.503 11.153 1.00 84.81 89 VAL A CA 1
ATOM 752 C C . VAL A 1 89 ? -12.261 0.320 9.921 1.00 84.81 89 VAL A C 1
ATOM 754 O O . VAL A 1 89 ? -12.994 0.300 8.939 1.00 84.81 89 VAL A O 1
ATOM 757 N N . CYS A 1 90 ? -11.184 1.094 10.005 1.00 86.06 90 CYS A N 1
ATOM 758 C CA . CYS A 1 90 ? -10.671 1.858 8.882 1.00 86.06 90 CYS A CA 1
ATOM 759 C C . CYS A 1 90 ? -9.447 1.138 8.323 1.00 86.06 90 CYS A C 1
ATOM 761 O O . CYS A 1 90 ? -8.513 0.840 9.070 1.00 86.06 90 CYS A O 1
ATOM 763 N N . TYR A 1 91 ? -9.450 0.895 7.019 1.00 81.94 91 TYR A N 1
ATOM 764 C CA . TYR A 1 91 ? -8.324 0.341 6.289 1.00 81.94 91 TYR A CA 1
ATOM 765 C C . TYR A 1 91 ? -7.863 1.364 5.261 1.00 81.94 91 TYR A C 1
ATOM 767 O O . TYR A 1 91 ? -8.647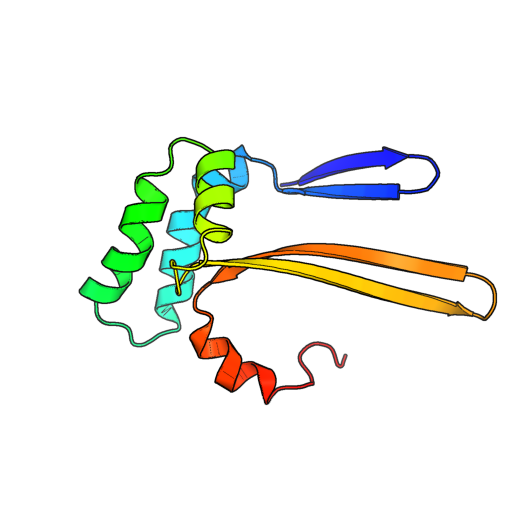 1.804 4.422 1.00 81.94 91 TYR A O 1
ATOM 775 N N . GLU A 1 92 ? -6.586 1.726 5.309 1.00 81.94 92 GLU A N 1
ATOM 776 C CA . GLU A 1 92 ? -5.921 2.459 4.236 1.00 81.94 92 GLU A CA 1
ATOM 777 C C . GLU A 1 92 ? -4.986 1.498 3.510 1.00 81.94 92 GLU A C 1
ATOM 779 O O . GLU A 1 92 ? -4.240 0.743 4.138 1.00 81.94 92 GLU A O 1
ATOM 784 N N . CYS A 1 93 ? -5.073 1.464 2.185 1.00 82.19 93 CYS A N 1
ATOM 785 C CA . CYS A 1 93 ? -4.369 0.488 1.366 1.00 82.19 93 CYS A CA 1
ATOM 786 C C . CYS A 1 93 ? -3.763 1.145 0.132 1.00 82.19 93 CYS A C 1
ATOM 788 O O . CYS A 1 93 ? -4.389 1.977 -0.528 1.00 82.19 93 CYS A O 1
ATOM 790 N N . ILE A 1 94 ? -2.565 0.686 -0.217 1.00 79.00 94 ILE A N 1
ATOM 791 C CA . ILE A 1 94 ? -2.000 0.857 -1.549 1.00 79.00 94 ILE A CA 1
ATOM 792 C C . ILE A 1 94 ? -2.444 -0.355 -2.374 1.00 79.00 94 ILE A C 1
ATOM 794 O O . ILE A 1 94 ? -2.291 -1.502 -1.962 1.00 79.00 94 ILE A O 1
ATOM 798 N N . THR A 1 95 ? -3.056 -0.085 -3.516 1.00 75.94 95 THR A N 1
ATOM 799 C CA . THR A 1 95 ? -3.631 -1.056 -4.449 1.00 75.94 95 THR A CA 1
ATOM 800 C C . THR A 1 95 ? -2.851 -1.019 -5.752 1.00 75.94 95 THR A C 1
ATOM 802 O O . THR A 1 95 ? -2.315 0.026 -6.107 1.00 75.94 95 THR A O 1
ATOM 805 N N . PHE A 1 96 ? -2.800 -2.140 -6.468 1.00 72.19 96 PHE A N 1
ATOM 806 C CA . PHE A 1 96 ? -2.044 -2.278 -7.712 1.00 72.19 96 PHE A CA 1
ATOM 807 C C . PHE A 1 96 ? -2.922 -2.875 -8.807 1.00 72.19 96 PHE A C 1
ATOM 809 O O . PHE A 1 96 ? -3.836 -3.635 -8.489 1.00 72.19 96 PHE A O 1
ATOM 816 N N . PHE A 1 97 ? -2.638 -2.550 -10.074 1.00 63.75 97 PHE A N 1
ATOM 817 C CA . PHE A 1 97 ? -3.333 -3.110 -11.245 1.00 63.75 97 PHE A CA 1
ATOM 818 C C . PHE A 1 97 ? -4.861 -3.006 -11.142 1.00 63.75 97 PHE A C 1
ATOM 820 O O . PHE A 1 97 ? -5.604 -3.992 -11.129 1.00 63.75 97 PHE A O 1
ATOM 827 N N . LYS A 1 98 ? -5.355 -1.765 -11.078 1.00 55.66 98 LYS A N 1
ATOM 828 C CA . LYS A 1 98 ? -6.783 -1.476 -10.907 1.00 55.66 98 LYS A CA 1
ATOM 829 C C . LYS A 1 98 ? -7.646 -1.955 -12.086 1.00 55.66 98 LYS A C 1
ATOM 831 O O . LYS A 1 98 ? -8.859 -2.022 -11.944 1.00 55.66 98 LYS A O 1
ATOM 836 N N . GLU A 1 99 ? -7.080 -2.360 -13.219 1.00 50.84 99 GLU A N 1
ATOM 837 C CA . GLU A 1 99 ? -7.864 -2.966 -14.307 1.00 50.84 99 GLU A CA 1
ATOM 838 C C . GLU A 1 99 ? -8.321 -4.406 -14.010 1.00 50.84 99 GLU A C 1
ATOM 840 O O . GLU A 1 99 ? -9.334 -4.851 -14.548 1.00 50.84 99 GLU A O 1
ATOM 845 N N . GLY A 1 100 ? -7.722 -5.086 -13.024 1.00 46.62 100 GLY A N 1
ATOM 846 C CA . GLY A 1 100 ? -8.334 -6.272 -12.409 1.00 46.62 100 GLY A CA 1
ATOM 847 C C . GLY A 1 100 ? -9.601 -5.941 -11.608 1.00 46.62 100 GLY A C 1
ATOM 848 O O . GLY A 1 100 ? -10.423 -6.817 -11.339 1.00 46.62 100 GLY A O 1
ATOM 849 N N . LYS A 1 101 ? -9.813 -4.665 -11.260 1.00 42.78 101 LYS A N 1
ATOM 850 C CA . LYS A 1 101 ? -10.953 -4.197 -10.469 1.00 42.78 101 LYS A CA 1
ATOM 851 C C . LYS A 1 101 ? -12.261 -4.210 -11.260 1.00 42.78 101 LYS A C 1
ATOM 853 O O . LYS A 1 101 ? -13.288 -4.459 -10.655 1.00 42.78 101 LYS A O 1
ATOM 858 N N . MET A 1 102 ? -12.248 -4.108 -12.594 1.00 41.22 102 MET A N 1
ATOM 859 C CA . MET A 1 102 ? -13.461 -4.384 -13.387 1.00 41.22 102 MET A CA 1
ATOM 860 C C . MET A 1 102 ? -13.844 -5.875 -13.410 1.00 41.22 102 MET A C 1
ATOM 862 O O . MET A 1 102 ? -15.017 -6.205 -13.571 1.00 41.22 102 MET A O 1
ATOM 866 N N . VAL A 1 103 ? -12.887 -6.789 -13.209 1.00 43.09 103 VAL A N 1
ATOM 867 C CA . VAL A 1 103 ? -13.157 -8.236 -13.107 1.00 43.09 103 VAL A CA 1
ATOM 868 C C . VAL A 1 103 ? -13.537 -8.629 -11.670 1.00 43.09 103 VAL A C 1
ATOM 870 O O . VAL A 1 103 ? -14.387 -9.495 -11.468 1.00 43.09 103 VAL A O 1
ATOM 873 N N . LEU A 1 104 ? -12.961 -7.962 -10.665 1.00 41.47 104 LEU A N 1
ATOM 874 C CA . LEU A 1 104 ? -13.217 -8.200 -9.240 1.00 41.47 104 LEU A CA 1
ATOM 875 C C . LEU A 1 104 ? -14.434 -7.446 -8.681 1.00 41.47 104 LEU A C 1
ATOM 877 O O . LEU A 1 104 ? -15.052 -7.949 -7.752 1.00 41.47 104 LEU A O 1
ATOM 881 N N . GLU A 1 105 ? -14.849 -6.309 -9.248 1.00 38.97 105 GLU A N 1
ATOM 882 C CA . GLU A 1 105 ? -16.104 -5.631 -8.863 1.00 38.97 105 GLU A CA 1
ATOM 883 C C . GLU A 1 105 ? -17.352 -6.431 -9.288 1.00 38.97 105 GLU A C 1
ATOM 885 O O . GLU A 1 105 ? -18.417 -6.257 -8.700 1.00 38.97 105 GLU A O 1
ATOM 890 N N . ASN A 1 106 ? -17.211 -7.397 -10.208 1.00 37.53 106 ASN A N 1
ATOM 891 C CA . ASN A 1 106 ? -18.224 -8.432 -10.459 1.00 37.53 106 ASN A CA 1
ATOM 892 C C . ASN A 1 106 ? -18.138 -9.631 -9.493 1.00 37.53 106 ASN A C 1
ATOM 894 O O . ASN A 1 106 ? -19.041 -10.466 -9.477 1.00 37.53 106 ASN A O 1
ATOM 898 N N . ASN A 1 107 ? -17.090 -9.727 -8.671 1.00 35.75 107 ASN A N 1
ATOM 899 C CA . ASN A 1 107 ? -16.974 -10.704 -7.590 1.00 35.75 107 ASN A CA 1
ATOM 900 C C . ASN A 1 107 ? -17.283 -10.025 -6.252 1.00 35.75 107 ASN A C 1
ATOM 902 O O . ASN A 1 107 ? -16.419 -9.804 -5.407 1.00 35.75 107 ASN A O 1
ATOM 906 N N . THR A 1 108 ? -18.565 -9.752 -6.036 1.00 32.22 108 THR A N 1
ATOM 907 C CA . THR A 1 108 ? -19.163 -9.231 -4.798 1.00 32.22 108 THR A CA 1
ATOM 908 C C . THR A 1 108 ? -19.012 -10.136 -3.561 1.00 32.22 108 THR A C 1
ATOM 910 O O . THR A 1 108 ? -19.691 -9.903 -2.571 1.00 32.22 108 THR A O 1
ATOM 913 N N . ASN A 1 109 ? -18.122 -11.137 -3.551 1.00 36.53 109 ASN A N 1
ATOM 914 C CA . ASN A 1 109 ? -18.020 -12.132 -2.474 1.00 36.53 109 ASN A CA 1
ATOM 915 C C . ASN A 1 109 ? -16.573 -12.532 -2.117 1.00 36.53 109 ASN A C 1
ATOM 917 O O . ASN A 1 109 ? -16.292 -13.717 -1.956 1.00 36.53 109 ASN A O 1
ATOM 921 N N . PHE A 1 110 ? -15.631 -11.594 -1.969 1.00 35.16 110 PHE A N 1
ATOM 922 C CA . PHE A 1 110 ? -14.292 -11.969 -1.471 1.00 35.16 110 PHE A CA 1
ATOM 923 C C . PHE A 1 110 ? -14.212 -12.146 0.063 1.00 35.16 110 PHE A C 1
ATOM 925 O O . PHE A 1 110 ? -13.190 -12.585 0.579 1.00 35.16 110 PHE A O 1
ATOM 932 N N . LEU A 1 111 ? -15.295 -11.894 0.807 1.00 32.00 111 LEU A N 1
ATOM 933 C CA . LEU A 1 111 ? -15.389 -12.201 2.242 1.00 32.00 111 LEU A CA 1
ATOM 934 C C . LEU A 1 111 ? -16.734 -12.857 2.590 1.00 32.00 111 LEU A C 1
ATOM 936 O O . LEU A 1 111 ? -17.520 -12.330 3.372 1.00 32.00 111 LEU A O 1
ATOM 940 N N . VAL A 1 112 ? -16.997 -14.027 2.004 1.00 28.53 112 VAL A N 1
ATOM 941 C CA . VAL A 1 112 ? -17.958 -14.988 2.566 1.00 28.53 112 VAL A CA 1
ATOM 942 C C . VAL A 1 112 ? -17.182 -16.232 2.983 1.00 28.53 112 VAL A C 1
ATOM 944 O O . VAL A 1 112 ? -16.966 -17.125 2.168 1.00 28.53 112 VAL A O 1
ATOM 947 N N . TYR A 1 113 ? -16.750 -16.252 4.243 1.00 32.34 113 TYR A N 1
ATOM 948 C CA . TYR A 1 113 ? -16.547 -17.452 5.058 1.00 32.34 113 TYR A CA 1
ATOM 949 C C . TYR A 1 113 ? -16.823 -17.109 6.519 1.00 32.34 113 TYR A C 1
ATOM 951 O O . TYR A 1 113 ? -16.286 -16.080 6.985 1.00 32.34 113 TYR A O 1
#

Foldseek 3Di:
DWDWDDDPQDIDTH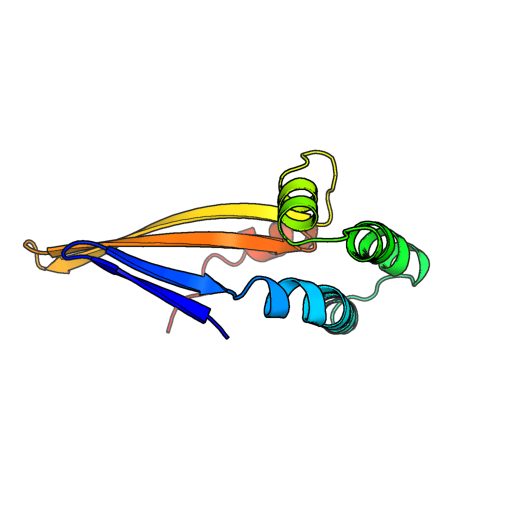RDFCCCLVCVLVVLVVVCVVPPDDPVVSCVLNVCSVVDPTSVSVVVLQPPPPNQFKHWDKDWDWDDPPPPDTDIDIDIDIDGDCVCVVVCVVVPPPDDD